Protein AF-A0A7H0YHC3-F1 (afdb_monomer_lite)

Structure (mmCIF, N/CA/C/O backbone):
data_AF-A0A7H0YHC3-F1
#
_entry.id   AF-A0A7H0YHC3-F1
#
loop_
_atom_site.group_PDB
_atom_site.id
_atom_site.type_symbol
_atom_site.label_atom_id
_atom_site.label_alt_id
_atom_site.label_comp_id
_atom_site.label_asym_id
_atom_site.label_entity_id
_atom_site.label_seq_id
_atom_site.pdbx_PDB_ins_code
_atom_site.Cartn_x
_atom_site.Cartn_y
_atom_site.Cartn_z
_atom_site.occupancy
_atom_site.B_iso_or_equiv
_atom_site.auth_seq_id
_atom_site.auth_comp_id
_atom_site.auth_asym_id
_atom_site.auth_atom_id
_atom_site.pdbx_PDB_model_num
ATOM 1 N N . MET A 1 1 ? 26.607 -8.081 -8.115 1.00 45.66 1 MET A N 1
ATOM 2 C CA . MET A 1 1 ? 25.552 -8.763 -8.896 1.00 45.66 1 MET A CA 1
ATOM 3 C C . MET A 1 1 ? 25.066 -7.794 -9.957 1.00 45.66 1 MET A C 1
ATOM 5 O O . MET A 1 1 ? 24.798 -6.652 -9.605 1.00 45.66 1 MET A O 1
ATOM 9 N N . ALA A 1 2 ? 25.014 -8.199 -11.227 1.00 55.19 2 ALA A N 1
ATOM 10 C CA . ALA A 1 2 ? 24.396 -7.375 -12.263 1.00 55.19 2 ALA A CA 1
ATOM 11 C C . ALA A 1 2 ? 22.903 -7.229 -11.937 1.00 55.19 2 ALA A C 1
ATOM 13 O O . ALA A 1 2 ? 22.224 -8.226 -11.693 1.00 55.19 2 ALA A O 1
ATOM 14 N N . LYS A 1 3 ? 22.411 -5.993 -11.853 1.00 60.62 3 LYS A N 1
ATOM 15 C CA . LYS A 1 3 ? 20.984 -5.730 -11.665 1.00 60.62 3 LYS A CA 1
ATOM 16 C C . LYS A 1 3 ? 20.314 -5.957 -13.017 1.00 60.62 3 LYS A C 1
ATOM 18 O O . LYS A 1 3 ? 20.694 -5.303 -13.982 1.00 60.62 3 LYS A O 1
ATOM 23 N N . ALA A 1 4 ? 19.361 -6.881 -13.088 1.00 70.75 4 ALA A N 1
ATOM 24 C CA . ALA A 1 4 ? 18.534 -7.025 -14.278 1.00 70.75 4 ALA A CA 1
ATOM 25 C C . ALA A 1 4 ? 17.813 -5.692 -14.532 1.00 70.75 4 ALA A C 1
ATOM 27 O O . ALA A 1 4 ? 17.129 -5.169 -13.648 1.00 70.75 4 ALA A O 1
ATOM 28 N N . THR A 1 5 ? 18.040 -5.110 -15.705 1.00 74.25 5 THR A N 1
ATOM 29 C CA . THR A 1 5 ? 17.313 -3.939 -16.191 1.00 74.25 5 THR A CA 1
ATOM 30 C C . THR A 1 5 ? 16.103 -4.443 -16.953 1.00 74.25 5 THR A C 1
ATOM 32 O O . THR A 1 5 ? 16.250 -5.171 -17.934 1.00 74.25 5 THR A O 1
ATOM 35 N N . PHE A 1 6 ? 14.918 -4.091 -16.474 1.00 79.12 6 PHE A N 1
ATOM 36 C CA . PHE A 1 6 ? 13.664 -4.443 -17.120 1.00 79.12 6 PHE A CA 1
ATOM 37 C C . PHE A 1 6 ? 13.130 -3.213 -17.861 1.00 79.12 6 PHE A C 1
ATOM 39 O O . PHE A 1 6 ? 13.177 -2.133 -17.277 1.00 79.12 6 PHE A O 1
ATOM 46 N N . PRO A 1 7 ? 12.606 -3.353 -19.090 1.00 85.38 7 PRO A N 1
ATOM 47 C CA . PRO A 1 7 ? 12.037 -2.248 -19.872 1.00 85.38 7 PRO A CA 1
ATOM 48 C C . PRO A 1 7 ? 10.616 -1.879 -19.399 1.00 85.38 7 PRO A C 1
ATOM 50 O O . PRO A 1 7 ? 9.698 -1.679 -20.197 1.00 85.38 7 PRO A O 1
ATOM 53 N N . PHE A 1 8 ? 10.412 -1.852 -18.080 1.00 86.12 8 PHE A N 1
ATOM 54 C CA . PHE A 1 8 ? 9.128 -1.593 -17.443 1.00 86.12 8 PHE A CA 1
ATOM 55 C C . PHE A 1 8 ? 9.295 -0.635 -16.272 1.00 86.12 8 PHE A C 1
ATOM 57 O O . PHE A 1 8 ? 10.144 -0.832 -15.399 1.00 86.12 8 PHE A O 1
ATOM 64 N N . THR A 1 9 ? 8.383 0.325 -16.190 1.00 85.75 9 THR A N 1
ATOM 65 C CA . THR A 1 9 ? 8.210 1.167 -15.010 1.00 85.75 9 THR A CA 1
ATOM 66 C C . THR A 1 9 ? 7.154 0.560 -14.098 1.00 85.75 9 THR A C 1
ATOM 68 O O . THR A 1 9 ? 6.087 0.147 -14.546 1.00 85.75 9 THR A O 1
ATOM 71 N N . LEU A 1 10 ? 7.450 0.487 -12.801 1.00 85.81 10 LEU A N 1
ATOM 72 C CA . LEU A 1 10 ? 6.474 0.049 -11.806 1.00 85.81 10 LEU A CA 1
ATOM 73 C C . LEU A 1 10 ? 5.489 1.184 -11.531 1.00 85.81 10 LEU A C 1
ATOM 75 O O . LEU A 1 10 ? 5.891 2.298 -11.193 1.00 85.81 10 LEU A O 1
ATOM 79 N N 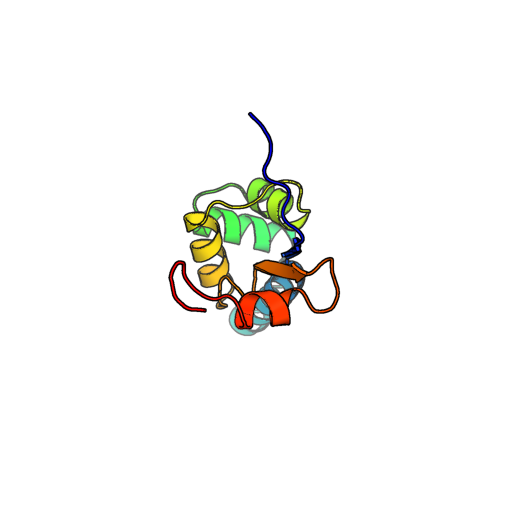. THR A 1 11 ? 4.201 0.883 -11.616 1.00 89.00 11 THR A N 1
ATOM 80 C CA . THR A 1 11 ? 3.117 1.803 -11.271 1.00 89.00 11 THR A CA 1
ATOM 81 C C . THR A 1 11 ? 2.441 1.328 -9.993 1.00 89.00 11 THR A C 1
ATOM 83 O O . THR A 1 11 ? 2.226 0.131 -9.810 1.00 89.00 11 THR A O 1
ATOM 86 N N . ASN A 1 12 ? 2.066 2.248 -9.104 1.00 92.25 12 ASN A N 1
ATOM 87 C CA . ASN A 1 12 ? 1.273 1.922 -7.922 1.00 92.25 12 ASN A CA 1
ATOM 88 C C . ASN A 1 12 ? -0.018 2.744 -7.909 1.00 92.25 12 ASN A C 1
ATOM 90 O O . ASN A 1 12 ? -0.004 3.940 -8.181 1.00 92.25 12 ASN A O 1
ATOM 94 N N . ASN A 1 13 ? -1.125 2.088 -7.572 1.00 95.56 13 ASN A N 1
ATOM 95 C CA . ASN A 1 13 ? -2.462 2.679 -7.551 1.00 95.56 13 ASN A CA 1
ATOM 96 C C . ASN A 1 13 ? -3.023 2.767 -6.124 1.00 95.56 13 ASN A C 1
ATOM 98 O O . ASN A 1 13 ? -4.238 2.842 -5.931 1.00 95.56 13 ASN A O 1
ATOM 102 N N . ILE A 1 14 ? -2.151 2.750 -5.108 1.00 95.88 14 ILE A N 1
ATOM 103 C CA . ILE A 1 14 ? -2.552 2.708 -3.694 1.00 95.88 14 ILE A CA 1
ATOM 104 C C . ILE A 1 14 ? -3.424 3.909 -3.329 1.00 95.88 14 ILE A C 1
ATOM 106 O O . ILE A 1 14 ? -4.405 3.738 -2.614 1.00 95.88 14 ILE A O 1
ATOM 110 N N . ASP A 1 15 ? -3.109 5.106 -3.829 1.00 95.75 15 ASP A N 1
ATOM 111 C CA . ASP A 1 15 ? -3.872 6.316 -3.499 1.00 95.75 15 ASP A CA 1
ATOM 112 C C . ASP A 1 15 ? -5.335 6.228 -3.969 1.00 95.75 15 ASP A C 1
ATOM 114 O O . ASP A 1 15 ? -6.241 6.605 -3.223 1.00 95.75 15 ASP A O 1
ATOM 118 N N . ARG A 1 16 ? -5.583 5.653 -5.156 1.00 96.06 16 ARG A N 1
ATOM 119 C CA . ARG A 1 16 ? -6.941 5.409 -5.670 1.00 96.06 16 ARG A CA 1
ATOM 120 C C . ARG A 1 16 ? -7.727 4.505 -4.722 1.00 96.06 16 ARG A C 1
ATOM 122 O O . ARG A 1 16 ? -8.817 4.859 -4.279 1.00 96.06 16 ARG A O 1
ATOM 129 N N . TYR A 1 17 ? -7.146 3.362 -4.372 1.00 97.31 17 TYR A N 1
ATOM 130 C CA . TYR A 1 17 ? -7.806 2.372 -3.524 1.00 97.31 17 TYR A CA 1
ATOM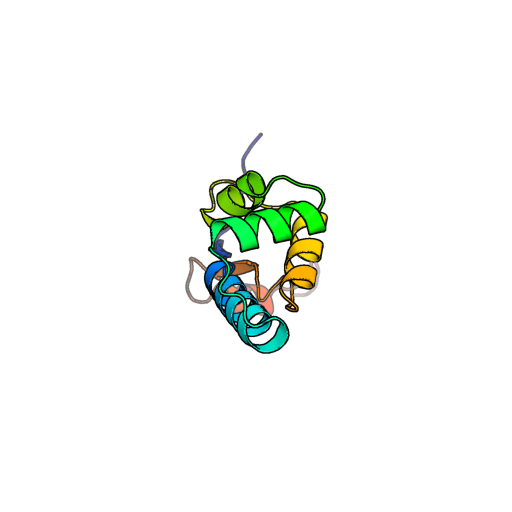 131 C C . TYR A 1 17 ? -7.936 2.812 -2.066 1.00 97.31 17 TYR A C 1
ATOM 133 O O . TYR A 1 17 ? -8.909 2.472 -1.394 1.00 97.31 17 TYR A O 1
ATOM 141 N N . ALA A 1 18 ? -7.001 3.619 -1.569 1.00 96.44 18 ALA A N 1
ATOM 142 C CA . ALA A 1 18 ? -7.111 4.226 -0.253 1.00 96.44 18 ALA A CA 1
ATOM 143 C C . ALA A 1 18 ? -8.276 5.228 -0.194 1.00 96.44 18 ALA A C 1
ATOM 145 O O . ALA A 1 18 ? -8.962 5.292 0.827 1.00 96.44 18 ALA A O 1
ATOM 146 N N . ASP A 1 19 ? -8.539 5.979 -1.269 1.00 96.69 19 ASP A N 1
ATOM 147 C CA . ASP A 1 19 ? -9.698 6.877 -1.346 1.00 96.69 19 ASP A CA 1
ATOM 148 C C . ASP A 1 19 ? -11.025 6.103 -1.379 1.00 96.69 19 ASP A C 1
ATOM 150 O O . ASP A 1 19 ? -11.974 6.435 -0.666 1.00 96.69 19 ASP A O 1
ATOM 154 N N . GLU A 1 20 ? -11.089 5.017 -2.150 1.00 96.75 20 GLU A N 1
ATOM 155 C CA . GLU A 1 20 ? -12.246 4.115 -2.160 1.00 96.75 20 GLU A CA 1
ATOM 156 C C . GLU A 1 20 ? -12.497 3.509 -0.775 1.00 96.75 20 GLU A C 1
ATOM 158 O O . GLU A 1 20 ? -13.624 3.549 -0.273 1.00 96.75 20 GLU A O 1
ATOM 163 N N . LYS A 1 21 ? -11.435 3.051 -0.103 1.00 96.06 21 LYS A N 1
ATOM 164 C CA . LYS A 1 21 ? -11.508 2.520 1.262 1.00 96.06 21 LYS A CA 1
ATOM 165 C C . LYS A 1 21 ? -11.983 3.567 2.261 1.00 96.06 21 LYS A C 1
ATOM 167 O O . LYS A 1 21 ? -12.818 3.285 3.119 1.00 96.06 21 LYS A O 1
ATOM 172 N N . ARG A 1 22 ? -11.501 4.804 2.130 1.00 96.12 22 ARG A N 1
ATOM 173 C CA . ARG A 1 22 ? -11.957 5.935 2.942 1.00 96.12 22 ARG A CA 1
ATOM 174 C C . ARG A 1 22 ? -13.459 6.159 2.784 1.00 96.12 22 ARG A C 1
ATOM 176 O O . ARG A 1 22 ? -14.157 6.297 3.786 1.00 96.12 22 ARG A O 1
ATOM 183 N N . LYS A 1 23 ? -13.961 6.164 1.546 1.00 96.50 23 LYS A N 1
ATOM 184 C CA . LYS A 1 23 ? -15.396 6.307 1.245 1.00 96.50 23 LYS A CA 1
ATOM 185 C C . LYS A 1 23 ? -16.214 5.144 1.808 1.00 96.50 23 LYS A C 1
ATOM 187 O O . LYS A 1 23 ? -17.300 5.381 2.329 1.00 96.50 23 LYS A O 1
ATOM 192 N N . GLU A 1 24 ? -15.702 3.915 1.734 1.00 94.94 24 GLU A N 1
ATOM 193 C CA . GLU A 1 24 ? -16.321 2.733 2.352 1.00 94.94 24 GLU A CA 1
ATOM 194 C C . GLU A 1 24 ? -16.478 2.918 3.870 1.00 94.94 24 GLU A C 1
ATOM 196 O O . GLU A 1 24 ? -17.573 2.736 4.405 1.00 94.94 24 GLU A O 1
ATOM 201 N N . ILE A 1 25 ? -15.412 3.344 4.556 1.00 95.12 25 ILE A N 1
ATOM 202 C CA . ILE A 1 25 ? -15.417 3.551 6.011 1.00 95.12 25 ILE A CA 1
ATOM 203 C C . ILE A 1 25 ? -16.413 4.642 6.409 1.00 95.12 25 ILE A C 1
ATOM 205 O O . ILE A 1 25 ? -17.195 4.430 7.334 1.00 95.12 25 ILE A O 1
ATOM 209 N N . ILE A 1 26 ? -16.435 5.769 5.690 1.00 95.69 26 ILE A N 1
ATOM 210 C CA . ILE A 1 26 ? -17.390 6.858 5.946 1.00 95.69 26 ILE A CA 1
ATOM 211 C C . ILE A 1 26 ? -18.826 6.340 5.822 1.00 95.69 26 ILE A C 1
ATOM 213 O O . ILE A 1 26 ? -19.639 6.561 6.712 1.00 95.69 26 ILE A O 1
ATOM 217 N N . ARG A 1 27 ? -19.137 5.591 4.756 1.00 95.56 27 ARG A N 1
ATOM 218 C CA . ARG A 1 27 ? -20.486 5.044 4.532 1.00 95.56 27 ARG A CA 1
ATOM 219 C C . ARG A 1 27 ? -20.920 4.055 5.612 1.00 95.56 27 ARG A C 1
ATOM 221 O O . ARG A 1 27 ? -22.102 3.996 5.929 1.00 95.56 27 ARG A O 1
ATOM 228 N N . LYS A 1 28 ? -19.993 3.240 6.121 1.00 95.88 28 LYS A N 1
ATOM 229 C CA . LYS A 1 28 ? -20.310 2.133 7.032 1.00 95.88 28 LYS A CA 1
ATOM 230 C C . LYS A 1 28 ? -20.279 2.525 8.508 1.00 95.88 28 LYS A C 1
ATOM 232 O O . LYS A 1 28 ? -21.047 1.971 9.289 1.00 95.88 28 LYS A O 1
ATOM 237 N N . TYR A 1 29 ? -19.385 3.431 8.888 1.00 93.94 29 TYR A N 1
ATOM 238 C CA . TYR A 1 29 ? -19.104 3.754 10.288 1.00 93.94 29 TYR A CA 1
ATOM 239 C C . TYR A 1 29 ? -19.366 5.221 10.647 1.00 93.94 29 TYR A C 1
ATOM 241 O O . TYR A 1 29 ? -19.231 5.561 11.815 1.00 93.94 29 TYR A O 1
ATOM 249 N N . ASP A 1 30 ? -19.711 6.077 9.676 1.00 93.31 30 ASP A N 1
ATOM 250 C CA . ASP A 1 30 ? -19.923 7.525 9.858 1.00 93.31 30 ASP A CA 1
ATOM 251 C C . ASP A 1 30 ? -18.724 8.251 10.507 1.00 93.31 30 ASP A C 1
ATOM 253 O O . ASP A 1 30 ? -18.837 9.259 11.199 1.00 93.31 30 ASP A O 1
ATOM 257 N N . ILE A 1 31 ? -17.521 7.717 10.280 1.00 94.25 31 ILE A N 1
ATOM 258 C CA . ILE A 1 31 ? -16.253 8.284 10.744 1.00 94.25 31 ILE A CA 1
ATOM 259 C C . ILE A 1 31 ? -15.476 8.750 9.521 1.00 94.25 31 ILE A C 1
ATOM 261 O O . ILE A 1 31 ? -15.395 8.039 8.522 1.00 94.25 31 ILE A O 1
ATOM 265 N N . THR A 1 32 ? -14.848 9.923 9.612 1.00 93.75 32 THR A N 1
ATOM 266 C CA . THR A 1 32 ? -13.931 10.420 8.578 1.00 93.75 32 THR A CA 1
ATOM 267 C C . THR A 1 32 ? -12.484 10.106 8.968 1.00 93.75 32 THR A C 1
ATOM 269 O O . THR A 1 32 ? -11.872 10.895 9.692 1.00 93.75 32 THR A O 1
ATOM 272 N N . PRO A 1 33 ? -11.899 8.980 8.513 1.00 94.38 33 PRO A N 1
ATOM 273 C CA . PRO A 1 33 ? -10.521 8.660 8.839 1.00 94.38 33 PRO A CA 1
ATOM 274 C C . PRO A 1 33 ? -9.555 9.562 8.067 1.00 94.38 33 PRO A C 1
ATOM 276 O O . PRO A 1 33 ? -9.807 9.999 6.936 1.00 94.38 33 PRO A O 1
ATOM 279 N N . THR A 1 34 ? -8.410 9.809 8.690 1.00 96.31 34 THR A N 1
ATOM 280 C CA . THR A 1 34 ? -7.243 10.426 8.058 1.00 96.31 34 THR A CA 1
ATOM 281 C C . THR A 1 34 ? -6.490 9.405 7.204 1.00 96.31 34 THR A C 1
ATOM 283 O O . THR A 1 34 ? -6.520 8.205 7.476 1.00 96.31 34 THR A O 1
ATOM 286 N N . TRP A 1 35 ? -5.725 9.876 6.215 1.00 93.75 35 TRP A N 1
ATOM 287 C CA . TRP A 1 35 ? -4.841 9.014 5.417 1.00 93.75 35 TRP A CA 1
ATOM 288 C C . TRP A 1 35 ? -3.879 8.195 6.277 1.00 93.75 35 TRP A C 1
ATOM 290 O O . TRP A 1 35 ? -3.657 7.015 6.023 1.00 93.75 35 TRP A O 1
ATOM 300 N N . LYS A 1 36 ? -3.341 8.811 7.338 1.00 96.12 36 LYS A N 1
ATOM 301 C CA . LYS A 1 36 ? -2.465 8.129 8.290 1.00 96.12 36 LYS A CA 1
ATOM 302 C C . LYS A 1 36 ? -3.161 6.916 8.910 1.00 96.12 36 LYS A C 1
ATOM 304 O O . LYS A 1 36 ? -2.570 5.845 8.912 1.00 96.12 36 LYS A O 1
ATOM 309 N N . GLN A 1 37 ? -4.401 7.073 9.373 1.00 96.88 37 GLN A N 1
ATOM 310 C CA . GLN A 1 37 ? -5.168 5.984 9.986 1.00 96.88 37 GLN A CA 1
ATOM 311 C C . GLN A 1 37 ? -5.442 4.844 9.004 1.00 96.88 37 GLN A C 1
ATOM 313 O O . GLN A 1 37 ? -5.290 3.696 9.390 1.00 96.88 37 GLN A O 1
ATOM 318 N N . ILE A 1 38 ? -5.767 5.142 7.742 1.00 97.38 38 ILE A N 1
ATOM 319 C CA . ILE A 1 38 ? -5.984 4.107 6.714 1.00 97.38 38 ILE A CA 1
ATOM 320 C C . ILE A 1 38 ? -4.706 3.295 6.483 1.00 97.38 38 ILE A C 1
ATOM 322 O O . ILE A 1 38 ? -4.745 2.071 6.424 1.00 97.38 38 ILE A O 1
ATOM 326 N N . PHE A 1 39 ? -3.552 3.958 6.376 1.00 97.81 39 PHE A N 1
ATOM 327 C CA . PHE A 1 39 ? -2.287 3.249 6.167 1.00 97.81 39 PHE A CA 1
ATOM 328 C C . PHE A 1 39 ? -1.807 2.505 7.412 1.00 97.81 39 PHE A C 1
ATOM 330 O O . PHE A 1 39 ? -1.218 1.435 7.280 1.00 97.81 39 PHE A O 1
ATOM 337 N N . ASP A 1 40 ? -2.043 3.049 8.605 1.00 98.25 40 ASP A N 1
ATOM 338 C CA . ASP A 1 40 ? -1.736 2.360 9.857 1.00 98.25 40 ASP A CA 1
ATOM 339 C C . ASP A 1 40 ? -2.643 1.121 10.026 1.00 98.25 40 ASP A C 1
ATOM 341 O O . ASP A 1 40 ? -2.148 0.058 10.387 1.00 98.25 40 ASP A O 1
ATOM 345 N N . ASP A 1 41 ? -3.925 1.208 9.656 1.00 98.00 41 ASP A N 1
ATOM 346 C CA . ASP A 1 41 ? -4.870 0.082 9.645 1.00 98.00 41 ASP A CA 1
ATOM 347 C C . ASP A 1 41 ? -4.503 -0.988 8.600 1.00 98.00 41 ASP A C 1
ATOM 349 O O . ASP A 1 41 ? -4.420 -2.172 8.923 1.00 98.00 41 ASP A O 1
ATOM 353 N N . CYS A 1 42 ? -4.160 -0.579 7.373 1.00 98.19 42 CYS A N 1
ATOM 354 C CA . CYS A 1 42 ? -3.620 -1.476 6.346 1.00 98.19 42 CYS A CA 1
ATOM 355 C C . CYS A 1 42 ? -2.347 -2.185 6.829 1.00 98.19 42 CYS A C 1
ATOM 357 O O . CYS A 1 42 ? -2.173 -3.381 6.595 1.00 98.19 42 CYS A O 1
ATOM 359 N N . GLY A 1 43 ? -1.452 -1.452 7.499 1.00 98.25 43 GLY A N 1
ATOM 360 C CA . GLY A 1 43 ? -0.241 -2.010 8.088 1.00 98.25 43 GLY A CA 1
ATOM 361 C C . GLY A 1 43 ? -0.579 -3.090 9.110 1.00 98.25 43 GLY A C 1
ATOM 362 O O . GLY A 1 43 ? -0.113 -4.221 8.973 1.00 98.25 43 GLY A O 1
ATOM 363 N N . ASN A 1 44 ? -1.457 -2.772 10.065 1.00 98.38 44 ASN A N 1
ATOM 364 C CA . ASN A 1 44 ? -1.910 -3.711 11.089 1.00 98.38 44 ASN A CA 1
ATOM 365 C C . ASN A 1 44 ? -2.523 -4.978 10.474 1.00 98.38 44 ASN A C 1
ATOM 367 O O . ASN A 1 44 ? -2.167 -6.081 10.883 1.00 98.38 44 ASN A O 1
ATOM 371 N N . PHE A 1 45 ? -3.378 -4.836 9.455 1.00 98.38 45 PHE A N 1
ATOM 372 C CA . PHE A 1 45 ? -3.953 -5.970 8.723 1.00 98.38 45 PHE A CA 1
ATOM 373 C C . PHE A 1 45 ? -2.880 -6.847 8.060 1.00 98.38 45 PHE A C 1
ATOM 375 O O . PHE A 1 45 ? -2.982 -8.072 8.062 1.00 98.38 45 PHE A O 1
ATOM 382 N N . CYS A 1 46 ? -1.839 -6.228 7.503 1.00 97.88 46 CYS A N 1
ATOM 383 C CA . CYS A 1 46 ? -0.755 -6.923 6.811 1.00 97.88 46 CYS A CA 1
ATOM 384 C C . CYS A 1 46 ? 0.361 -7.427 7.746 1.00 97.88 46 CYS A C 1
ATOM 386 O O . CYS A 1 46 ? 1.303 -8.059 7.268 1.00 97.88 46 CYS A O 1
ATOM 388 N N . GLY A 1 47 ? 0.302 -7.134 9.049 1.00 97.75 47 GLY A N 1
ATOM 389 C CA . GLY A 1 47 ? 1.366 -7.464 10.0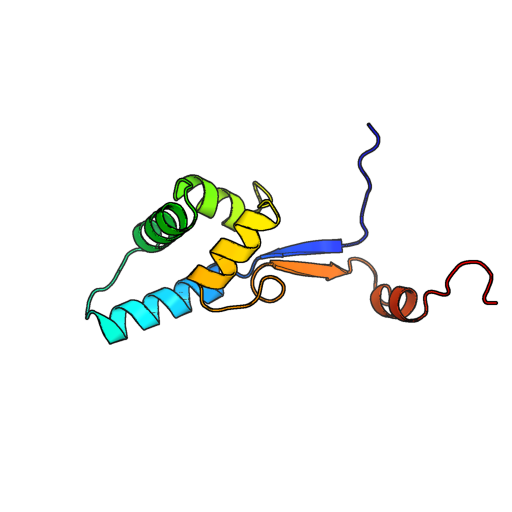03 1.00 97.75 47 GLY A CA 1
ATOM 390 C C . GLY A 1 47 ? 2.633 -6.609 9.859 1.00 97.75 47 GLY A C 1
ATOM 391 O O . GLY A 1 47 ? 3.720 -7.058 10.217 1.00 97.75 47 GLY A O 1
ATOM 392 N N . VAL A 1 48 ? 2.519 -5.389 9.326 1.00 97.81 48 VAL A N 1
ATOM 393 C CA . VAL A 1 48 ? 3.627 -4.430 9.158 1.00 97.81 48 VAL A CA 1
ATOM 394 C C . VAL A 1 48 ? 3.255 -3.053 9.712 1.00 97.81 48 VAL A C 1
ATOM 396 O O . VAL A 1 48 ? 2.117 -2.788 10.079 1.00 97.81 48 VAL A O 1
ATOM 399 N N . THR A 1 49 ? 4.207 -2.124 9.770 1.00 98.19 49 THR A N 1
ATOM 400 C CA . THR A 1 49 ? 3.892 -0.751 10.194 1.00 98.19 49 THR A CA 1
ATOM 401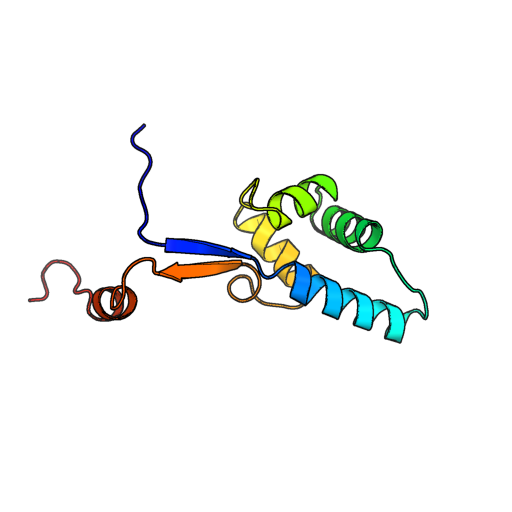 C C . THR A 1 49 ? 3.202 0.030 9.073 1.00 98.19 49 THR A C 1
ATOM 403 O O . THR A 1 49 ? 3.510 -0.155 7.894 1.00 98.19 49 THR A O 1
ATOM 406 N N . GLY A 1 50 ? 2.357 1.007 9.414 1.00 97.50 50 GLY A N 1
ATOM 407 C CA . GLY A 1 50 ? 1.820 1.931 8.407 1.00 97.50 50 GLY A CA 1
ATOM 408 C C . GLY A 1 50 ? 2.899 2.766 7.704 1.00 97.50 50 GLY A C 1
ATOM 409 O O . GLY A 1 50 ? 2.694 3.237 6.586 1.00 97.50 50 GLY A O 1
ATOM 410 N N . HIS A 1 51 ? 4.083 2.924 8.312 1.00 97.50 51 HIS A N 1
ATOM 411 C CA . HIS A 1 51 ? 5.233 3.544 7.650 1.00 97.50 51 HIS A CA 1
ATOM 412 C C . HIS A 1 51 ? 5.718 2.702 6.463 1.00 97.50 51 HIS A C 1
ATOM 414 O O . HIS A 1 51 ? 5.952 3.257 5.393 1.00 97.50 51 HIS A O 1
ATOM 420 N N . THR A 1 52 ? 5.772 1.376 6.613 1.00 97.88 52 THR A N 1
ATOM 421 C CA . THR A 1 52 ? 6.091 0.443 5.522 1.00 97.88 52 THR A CA 1
ATOM 422 C C . THR A 1 52 ? 5.118 0.607 4.352 1.00 97.88 52 THR A C 1
ATOM 424 O O . THR A 1 52 ? 5.549 0.734 3.210 1.00 97.88 52 THR A O 1
ATOM 427 N N . ILE A 1 53 ? 3.813 0.708 4.629 1.00 98.06 53 ILE A N 1
ATOM 428 C CA . ILE A 1 53 ? 2.796 0.940 3.591 1.00 98.06 53 ILE A CA 1
ATOM 429 C C . ILE A 1 53 ? 3.032 2.274 2.866 1.00 98.06 53 ILE A C 1
ATOM 431 O O . ILE A 1 53 ? 2.957 2.344 1.641 1.00 98.06 53 ILE A O 1
ATOM 435 N N . ARG A 1 54 ? 3.380 3.337 3.602 1.00 97.12 54 ARG A N 1
ATOM 436 C CA . ARG A 1 54 ? 3.684 4.653 3.015 1.00 97.12 54 ARG A CA 1
ATOM 437 C C . ARG A 1 54 ? 4.952 4.653 2.155 1.00 97.12 54 ARG A C 1
ATOM 439 O O . ARG A 1 54 ? 4.961 5.350 1.147 1.00 97.12 54 ARG A O 1
ATOM 446 N N . MET A 1 55 ? 5.976 3.882 2.525 1.00 97.12 55 MET A N 1
ATOM 447 C CA . MET A 1 55 ? 7.199 3.700 1.726 1.00 97.12 55 MET A CA 1
ATOM 448 C C . MET A 1 55 ? 6.922 2.962 0.411 1.00 97.12 55 MET A C 1
ATOM 450 O O . MET A 1 55 ? 7.498 3.291 -0.625 1.00 97.12 55 MET A O 1
ATOM 454 N N . ILE A 1 56 ? 6.004 1.993 0.439 1.00 96.50 56 ILE A N 1
ATOM 455 C CA . ILE A 1 56 ? 5.533 1.307 -0.768 1.00 96.50 56 ILE A CA 1
ATOM 456 C C . ILE A 1 56 ? 4.754 2.270 -1.663 1.00 96.50 56 ILE A C 1
ATOM 458 O O . ILE A 1 56 ? 5.028 2.374 -2.855 1.00 96.50 56 ILE A O 1
ATOM 462 N N . ARG A 1 57 ? 3.838 3.041 -1.073 1.00 95.50 57 ARG A N 1
ATOM 463 C CA . ARG A 1 57 ? 3.069 4.082 -1.768 1.00 95.50 57 ARG A CA 1
ATOM 464 C C . ARG A 1 57 ? 3.960 5.123 -2.454 1.00 95.50 57 ARG A C 1
ATOM 466 O O . ARG A 1 57 ? 3.659 5.540 -3.564 1.00 95.50 57 ARG A O 1
ATOM 473 N N . SER A 1 58 ? 5.066 5.533 -1.828 1.00 94.19 58 SER A N 1
ATOM 474 C CA . SER A 1 58 ? 6.018 6.481 -2.429 1.00 94.19 58 SER A CA 1
ATOM 475 C C . SER A 1 58 ? 6.964 5.854 -3.458 1.00 94.19 58 SER A C 1
ATOM 477 O O . SER A 1 58 ? 7.806 6.564 -4.002 1.00 94.19 58 SER A O 1
ATOM 479 N N . GLY A 1 59 ? 6.884 4.541 -3.700 1.00 91.38 59 GLY A N 1
ATOM 480 C CA . GLY A 1 59 ? 7.816 3.817 -4.570 1.00 91.38 59 GLY A CA 1
ATOM 481 C C . GLY A 1 59 ? 9.229 3.687 -3.993 1.00 91.38 59 GLY A C 1
ATOM 482 O O . GLY A 1 59 ? 10.147 3.253 -4.681 1.00 91.38 59 GLY A O 1
ATOM 483 N N . SER A 1 60 ? 9.428 4.049 -2.723 1.00 92.44 60 SER A N 1
ATOM 484 C CA . SER A 1 60 ? 10.726 3.956 -2.044 1.00 92.44 60 SER A CA 1
ATOM 485 C C . SER A 1 60 ? 11.078 2.521 -1.644 1.00 92.44 60 SER A C 1
ATOM 487 O O . SER A 1 60 ? 12.232 2.225 -1.341 1.00 92.44 60 SER A O 1
ATOM 489 N N . SER A 1 61 ? 10.094 1.625 -1.639 1.00 92.06 61 SER A N 1
ATOM 490 C CA . SER A 1 61 ? 10.279 0.196 -1.401 1.00 92.06 61 SER A CA 1
ATOM 491 C C . SER A 1 61 ? 9.260 -0.604 -2.198 1.00 92.06 61 SER A C 1
ATOM 493 O O . SER A 1 61 ? 8.095 -0.222 -2.247 1.00 92.06 61 SER A O 1
ATOM 495 N N . ASN A 1 62 ? 9.661 -1.753 -2.731 1.00 91.69 62 ASN A N 1
ATOM 496 C CA . ASN A 1 62 ? 8.721 -2.684 -3.349 1.00 91.69 62 ASN A CA 1
ATOM 497 C C . ASN A 1 62 ? 8.207 -3.679 -2.299 1.00 91.69 62 ASN A C 1
ATOM 499 O O . ASN A 1 62 ? 9.001 -4.154 -1.480 1.00 91.69 62 ASN A O 1
ATOM 503 N N . PRO A 1 63 ? 6.906 -4.011 -2.300 1.00 94.75 63 PRO A N 1
ATOM 504 C CA . PRO A 1 63 ? 6.384 -5.043 -1.421 1.00 94.75 63 PRO A CA 1
ATOM 505 C C . PRO A 1 63 ? 6.925 -6.416 -1.837 1.00 94.75 63 PRO A C 1
ATOM 507 O O . PRO A 1 63 ? 7.222 -6.662 -3.006 1.00 94.75 63 PRO A O 1
ATOM 510 N N . SER A 1 64 ? 7.005 -7.344 -0.882 1.00 95.50 64 SER A N 1
ATOM 511 C CA . SER A 1 64 ? 7.092 -8.762 -1.233 1.00 95.50 64 SER A CA 1
ATOM 512 C C . SER A 1 64 ? 5.779 -9.219 -1.875 1.00 95.50 64 SER A C 1
ATOM 514 O O . SER A 1 64 ? 4.732 -8.608 -1.656 1.00 95.50 64 SER A O 1
ATOM 516 N N . VAL A 1 65 ? 5.812 -10.331 -2.612 1.00 95.44 65 VAL A N 1
ATOM 517 C CA . VAL A 1 65 ? 4.608 -10.914 -3.230 1.00 95.44 65 VAL A CA 1
ATOM 518 C C . VAL A 1 65 ? 3.511 -11.139 -2.183 1.00 95.44 65 VAL A C 1
ATOM 520 O O . VAL A 1 65 ? 2.381 -10.694 -2.361 1.00 95.44 65 VAL A O 1
ATOM 523 N N . THR A 1 66 ? 3.854 -11.740 -1.040 1.00 97.56 66 THR A N 1
ATOM 524 C CA . THR A 1 66 ? 2.908 -11.973 0.062 1.00 97.56 66 THR A CA 1
ATOM 525 C C . THR A 1 66 ? 2.284 -10.676 0.575 1.00 97.56 66 THR A C 1
ATOM 527 O O . THR A 1 66 ? 1.072 -10.615 0.772 1.00 97.56 66 THR A O 1
ATOM 530 N N . LEU A 1 67 ? 3.091 -9.627 0.768 1.00 97.88 67 LEU A N 1
ATOM 531 C CA . LEU A 1 67 ? 2.591 -8.335 1.231 1.00 97.88 67 LEU A CA 1
ATOM 532 C C . LEU A 1 67 ? 1.670 -7.686 0.190 1.00 97.88 67 LEU A C 1
ATOM 534 O O . LEU A 1 67 ? 0.628 -7.154 0.561 1.00 97.88 67 LEU A O 1
ATOM 538 N N . ALA A 1 68 ? 1.998 -7.788 -1.100 1.00 97.69 68 ALA A N 1
ATOM 539 C CA . ALA A 1 68 ? 1.154 -7.274 -2.174 1.00 97.69 68 ALA A CA 1
ATOM 540 C C . ALA A 1 68 ? -0.240 -7.927 -2.171 1.00 97.69 68 ALA A C 1
ATOM 542 O O . ALA A 1 68 ? -1.243 -7.217 -2.237 1.00 97.69 68 ALA A O 1
ATOM 543 N N . PHE A 1 69 ? -0.322 -9.253 -1.999 1.00 98.31 69 PHE A N 1
ATOM 544 C CA . PHE A 1 69 ? -1.603 -9.964 -1.880 1.00 98.31 69 PHE A CA 1
ATOM 545 C C . PHE A 1 69 ? -2.409 -9.548 -0.643 1.00 98.31 69 PHE A C 1
ATOM 547 O O . PHE A 1 69 ? -3.628 -9.390 -0.727 1.00 98.31 69 PHE A O 1
ATOM 554 N N . LEU A 1 70 ? -1.755 -9.349 0.506 1.00 98.50 70 LEU A N 1
ATOM 555 C CA . LEU A 1 70 ? -2.432 -8.877 1.719 1.00 98.50 70 LEU A CA 1
ATOM 556 C C . LEU A 1 70 ? -2.980 -7.457 1.543 1.00 98.50 70 LEU A C 1
ATOM 558 O O . LEU A 1 70 ? -4.126 -7.198 1.908 1.00 98.50 70 LEU A O 1
ATOM 562 N N . MET A 1 71 ? -2.201 -6.563 0.932 1.00 98.38 71 MET A N 1
ATOM 563 C CA . MET A 1 71 ? -2.645 -5.203 0.621 1.00 98.38 71 MET A CA 1
ATOM 564 C C . MET A 1 71 ? -3.826 -5.210 -0.356 1.00 98.38 71 MET A C 1
ATOM 566 O O . MET A 1 71 ? -4.824 -4.538 -0.105 1.00 98.38 71 MET A O 1
ATOM 570 N N . ALA A 1 72 ? -3.760 -6.008 -1.425 1.00 98.19 72 ALA A N 1
ATOM 571 C CA . ALA A 1 72 ? -4.854 -6.160 -2.382 1.00 98.19 72 ALA A CA 1
ATOM 572 C C . ALA A 1 72 ? -6.141 -6.649 -1.695 1.00 98.19 72 ALA A C 1
ATOM 574 O O . ALA A 1 72 ? -7.211 -6.071 -1.885 1.00 98.19 72 ALA A O 1
ATOM 575 N N . LYS A 1 73 ? -6.026 -7.632 -0.792 1.00 98.25 73 LYS A N 1
ATOM 576 C CA . LYS A 1 73 ? -7.150 -8.112 0.022 1.00 98.25 73 LYS A CA 1
ATOM 577 C C . LYS A 1 73 ? -7.718 -7.030 0.944 1.00 98.25 73 LYS A C 1
ATOM 579 O O . LYS A 1 73 ? -8.936 -6.908 1.040 1.00 98.25 73 LYS A O 1
ATOM 584 N N . TYR A 1 74 ? -6.871 -6.240 1.606 1.00 98.25 74 TYR A N 1
ATOM 585 C CA . TYR A 1 74 ? -7.313 -5.133 2.463 1.00 98.25 74 TYR A CA 1
ATOM 586 C C . TYR A 1 74 ? -8.119 -4.086 1.676 1.00 98.25 74 TYR A C 1
ATOM 588 O O . TYR A 1 74 ? -9.194 -3.653 2.107 1.00 98.25 74 TYR A O 1
ATOM 596 N N . PHE A 1 75 ? -7.622 -3.719 0.494 1.00 97.94 75 PHE A N 1
ATOM 597 C CA . PHE A 1 75 ? -8.257 -2.757 -0.405 1.00 97.94 75 PHE A CA 1
ATOM 598 C C . PHE A 1 75 ? -9.388 -3.346 -1.259 1.00 97.94 75 PHE A C 1
ATOM 600 O O . PHE A 1 75 ? -10.006 -2.609 -2.018 1.00 97.94 75 PHE A O 1
ATOM 607 N N . ASN A 1 76 ? -9.695 -4.639 -1.107 1.00 97.19 76 ASN A N 1
ATOM 608 C CA . ASN A 1 76 ? -10.710 -5.348 -1.885 1.00 97.19 76 ASN A CA 1
ATOM 609 C C . ASN A 1 76 ? -10.503 -5.215 -3.409 1.00 97.19 76 ASN A C 1
ATOM 611 O O . ASN A 1 76 ? -11.427 -4.898 -4.154 1.00 97.19 76 ASN A O 1
ATOM 615 N N . THR A 1 77 ? -9.269 -5.446 -3.853 1.00 97.38 77 THR A N 1
ATOM 616 C CA . THR A 1 77 ? -8.842 -5.369 -5.256 1.00 97.38 77 THR A CA 1
ATOM 617 C C . THR A 1 77 ? -7.889 -6.523 -5.605 1.00 97.38 77 THR A C 1
ATOM 619 O O . THR A 1 77 ? -7.614 -7.382 -4.762 1.00 97.38 77 THR A O 1
ATOM 622 N N . THR A 1 78 ? -7.385 -6.567 -6.839 1.00 97.19 78 THR A N 1
ATOM 623 C CA . THR A 1 78 ? -6.345 -7.508 -7.276 1.00 97.19 78 THR A CA 1
ATOM 624 C C . THR A 1 78 ? -4.941 -6.917 -7.115 1.00 97.19 78 THR A C 1
ATOM 626 O O . THR A 1 78 ? -4.767 -5.704 -6.977 1.00 97.19 78 THR A O 1
ATOM 629 N N . VAL A 1 79 ? -3.915 -7.776 -7.106 1.00 96.50 79 VAL A N 1
ATOM 630 C CA . VAL A 1 79 ? -2.516 -7.315 -7.063 1.00 96.50 79 VAL A CA 1
ATOM 631 C C . VAL A 1 79 ? -2.187 -6.494 -8.305 1.00 96.50 79 VAL A C 1
ATOM 633 O O . VAL A 1 79 ? -1.598 -5.432 -8.150 1.00 96.50 79 VAL A O 1
ATOM 636 N N . ASP A 1 80 ? -2.626 -6.939 -9.482 1.00 93.75 80 ASP A N 1
ATOM 637 C CA . ASP A 1 80 ? -2.347 -6.285 -10.767 1.00 93.75 80 ASP A CA 1
ATOM 638 C C . ASP A 1 80 ? -3.016 -4.907 -10.876 1.00 93.75 80 ASP A C 1
ATOM 640 O O . ASP A 1 80 ? -2.457 -3.960 -11.428 1.00 93.75 80 ASP A O 1
ATOM 644 N N . ASP A 1 81 ? -4.200 -4.754 -10.281 1.00 95.38 81 ASP A N 1
ATOM 645 C CA . ASP A 1 81 ? -4.871 -3.460 -10.207 1.00 95.38 81 ASP A CA 1
ATOM 646 C C . ASP A 1 81 ? -4.180 -2.489 -9.237 1.00 95.38 81 ASP A C 1
ATOM 648 O O . ASP A 1 81 ? -4.181 -1.269 -9.450 1.00 95.38 81 ASP A O 1
ATOM 652 N N . LEU A 1 82 ? -3.634 -3.012 -8.134 1.00 96.25 82 LEU A N 1
ATOM 653 C CA . LEU A 1 82 ? -2.980 -2.222 -7.091 1.00 96.25 82 LEU A CA 1
ATOM 654 C C . LEU A 1 82 ? -1.540 -1.848 -7.471 1.00 96.25 82 LEU A C 1
ATOM 656 O O . LEU A 1 82 ? -1.089 -0.738 -7.170 1.00 96.25 82 LEU A O 1
ATOM 660 N N . PHE A 1 83 ? -0.843 -2.760 -8.143 1.00 95.19 83 PHE A N 1
ATOM 661 C CA . PHE A 1 83 ? 0.536 -2.653 -8.595 1.00 95.19 83 PHE A CA 1
ATOM 662 C C . PHE A 1 83 ? 0.625 -3.117 -10.044 1.00 95.19 83 PHE A C 1
ATOM 664 O O . PHE A 1 83 ? 0.341 -4.267 -10.352 1.00 95.19 83 PHE A O 1
ATOM 671 N N . GLY A 1 84 ? 1.073 -2.226 -10.918 1.00 90.12 84 GLY A N 1
ATOM 672 C CA . GLY A 1 84 ? 1.168 -2.489 -12.347 1.00 90.12 84 GLY A CA 1
ATOM 673 C C . GLY A 1 84 ? 2.575 -2.283 -12.885 1.00 90.12 84 GLY A C 1
ATOM 674 O O . GLY A 1 84 ? 3.483 -1.816 -12.190 1.00 90.12 84 GLY A O 1
ATOM 675 N N . VAL A 1 85 ? 2.724 -2.610 -14.161 1.00 88.06 85 VAL A N 1
ATOM 676 C CA . VAL A 1 85 ? 3.896 -2.285 -14.969 1.00 88.06 85 VAL A CA 1
ATOM 677 C C . VAL A 1 85 ? 3.447 -1.513 -16.200 1.00 88.06 85 VAL A C 1
ATOM 679 O O . VAL A 1 85 ? 2.468 -1.886 -16.842 1.00 88.06 85 VAL A O 1
ATOM 682 N N . SER A 1 86 ? 4.171 -0.453 -16.546 1.00 85.62 86 SER A N 1
ATOM 683 C CA . SER A 1 86 ? 4.009 0.244 -17.820 1.00 85.62 86 SER A CA 1
ATOM 684 C C . SER A 1 86 ? 5.256 0.019 -18.674 1.00 85.62 86 SER A C 1
ATOM 686 O O . SER A 1 86 ? 6.366 0.234 -18.176 1.00 85.62 86 SER A O 1
ATOM 688 N N . PRO A 1 87 ? 5.111 -0.419 -19.937 1.00 86.00 87 PRO A N 1
ATOM 689 C CA . PRO A 1 87 ? 6.246 -0.608 -20.830 1.00 86.00 87 PRO A CA 1
ATOM 690 C C . PRO A 1 87 ? 6.934 0.735 -21.097 1.00 86.00 87 PRO A C 1
ATOM 692 O O . PRO A 1 87 ? 6.267 1.757 -21.258 1.00 86.00 87 PRO A O 1
ATOM 695 N N . GLU A 1 88 ? 8.267 0.735 -21.119 1.00 83.31 88 GLU A N 1
ATOM 696 C CA . GLU A 1 88 ? 9.060 1.916 -21.498 1.00 83.31 88 GLU A CA 1
ATOM 697 C C . GLU A 1 88 ? 9.160 2.070 -23.022 1.00 83.31 88 GLU A C 1
ATOM 699 O O . GLU A 1 88 ? 9.271 3.184 -23.530 1.00 83.31 88 GLU A O 1
ATOM 704 N N . GLU A 1 89 ? 9.090 0.953 -23.750 1.00 82.88 89 GLU A N 1
ATOM 705 C CA . GLU A 1 89 ? 9.172 0.904 -25.209 1.00 82.88 89 GLU A CA 1
ATOM 706 C C . GLU A 1 89 ? 7.802 0.644 -25.848 1.00 82.88 89 GLU A C 1
ATOM 708 O O . GLU A 1 89 ? 7.071 -0.278 -25.466 1.00 82.88 89 GLU A O 1
ATOM 713 N N . GLU A 1 90 ? 7.479 1.418 -26.886 1.00 79.31 90 GLU A N 1
ATOM 714 C CA . GLU A 1 90 ? 6.299 1.192 -27.721 1.00 79.31 90 GLU A CA 1
ATOM 715 C C . GLU A 1 90 ? 6.415 -0.155 -28.464 1.00 79.31 90 GLU A C 1
ATOM 717 O O . GLU A 1 90 ? 7.473 -0.514 -28.987 1.00 79.31 90 GLU A O 1
ATOM 722 N N . GLY A 1 91 ? 5.339 -0.948 -28.463 1.00 80.06 91 GLY A N 1
ATOM 723 C CA . GLY A 1 91 ? 5.319 -2.287 -29.068 1.00 80.06 91 GLY A CA 1
ATOM 724 C C . GLY A 1 91 ? 6.012 -3.391 -28.254 1.00 80.06 91 GLY A C 1
ATOM 725 O O . GLY A 1 91 ? 6.071 -4.532 -28.707 1.00 80.06 91 GLY A O 1
ATOM 726 N N . LEU A 1 92 ? 6.520 -3.114 -27.044 1.00 84.50 92 LEU A N 1
ATOM 727 C CA . LEU A 1 92 ? 7.126 -4.147 -26.190 1.00 84.50 92 LEU A CA 1
ATOM 728 C C . LEU A 1 92 ? 6.138 -5.262 -25.824 1.00 84.50 92 LEU A C 1
A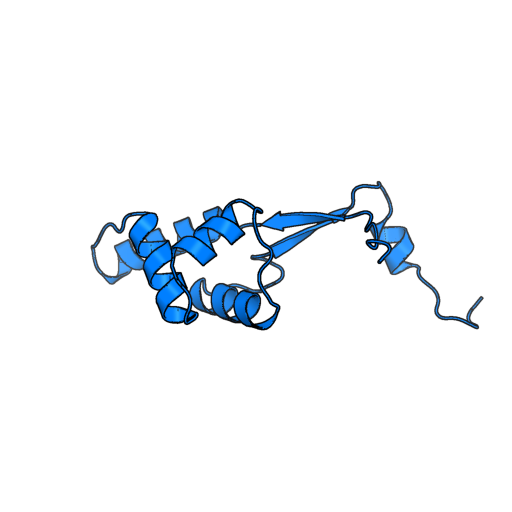TOM 730 O O . LEU A 1 92 ? 6.496 -6.435 -25.889 1.00 84.50 92 LEU A O 1
ATOM 734 N N . MET A 1 93 ? 4.906 -4.900 -25.461 1.00 83.81 93 MET A N 1
ATOM 735 C CA . MET A 1 93 ? 3.872 -5.885 -25.128 1.00 83.81 93 MET A CA 1
ATOM 736 C C . MET A 1 93 ? 3.561 -6.783 -26.331 1.00 83.81 93 MET A C 1
ATOM 738 O O . MET A 1 93 ? 3.553 -7.997 -26.193 1.00 83.81 93 MET A O 1
ATOM 742 N N . GLU A 1 94 ? 3.465 -6.212 -27.535 1.00 84.94 94 GLU A N 1
ATOM 743 C CA . GLU A 1 94 ? 3.259 -6.977 -28.772 1.00 84.94 94 GLU A CA 1
ATOM 744 C C . GLU A 1 94 ? 4.424 -7.939 -29.067 1.00 84.94 94 GLU A C 1
ATOM 746 O O . GLU A 1 94 ? 4.207 -9.075 -29.487 1.00 84.94 94 GLU A O 1
ATOM 751 N N . LYS A 1 95 ? 5.676 -7.531 -28.814 1.00 84.69 95 LYS A N 1
ATOM 752 C CA . LYS A 1 95 ? 6.836 -8.434 -28.937 1.00 84.69 95 LYS A CA 1
ATOM 753 C C . LYS A 1 95 ? 6.759 -9.603 -27.953 1.00 84.69 95 LYS A C 1
ATOM 755 O O . LYS A 1 95 ? 7.164 -10.709 -28.304 1.00 84.69 95 LYS A O 1
ATOM 760 N N . LEU A 1 96 ? 6.286 -9.355 -26.732 1.00 86.06 96 LEU A N 1
ATOM 761 C CA . LEU A 1 96 ? 6.148 -10.383 -25.699 1.00 86.06 96 LEU A CA 1
ATOM 762 C C . LEU A 1 96 ? 4.992 -11.336 -25.989 1.00 86.06 96 LEU A C 1
ATOM 764 O O . LEU A 1 96 ? 5.155 -12.540 -25.817 1.00 86.06 96 LEU A O 1
ATOM 768 N N . ASP A 1 97 ? 3.877 -10.824 -26.497 1.00 87.06 97 ASP A N 1
ATOM 769 C CA . ASP A 1 97 ? 2.734 -11.641 -26.909 1.00 87.06 97 ASP A CA 1
ATOM 770 C C . ASP A 1 97 ? 3.091 -12.561 -28.087 1.00 87.06 97 ASP A C 1
ATOM 772 O O . ASP A 1 97 ? 2.604 -13.686 -28.180 1.00 87.06 97 ASP A O 1
ATOM 776 N N . ASN A 1 98 ? 4.000 -12.113 -28.958 1.00 87.31 98 ASN A N 1
ATOM 777 C CA . ASN A 1 98 ? 4.536 -12.898 -30.070 1.00 87.31 98 ASN A CA 1
ATOM 778 C C . ASN A 1 98 ? 5.783 -13.722 -29.699 1.00 87.31 98 ASN A C 1
ATOM 780 O O . ASN A 1 98 ? 6.446 -14.271 -30.587 1.00 87.31 98 ASN A O 1
ATOM 784 N N . TRP A 1 99 ? 6.138 -13.812 -28.412 1.00 88.44 99 TRP A N 1
ATOM 785 C CA . TRP A 1 99 ? 7.296 -14.586 -27.981 1.00 88.44 99 TRP A CA 1
ATOM 786 C C . TRP A 1 99 ? 7.096 -16.073 -28.281 1.00 88.44 99 TRP A C 1
ATOM 788 O O . TRP A 1 99 ? 6.120 -16.695 -27.856 1.00 88.44 99 TRP A O 1
ATOM 798 N N . LYS A 1 100 ? 8.059 -16.663 -28.995 1.00 85.06 100 LYS A N 1
ATOM 799 C CA . LYS A 1 100 ? 8.080 -18.096 -29.282 1.00 85.06 100 LYS A CA 1
ATOM 800 C C . LYS A 1 100 ? 9.020 -18.822 -28.316 1.00 85.06 100 LYS A C 1
ATOM 802 O O . LYS A 1 100 ? 10.160 -18.382 -28.133 1.00 85.06 100 LYS A O 1
ATOM 807 N N . PRO A 1 101 ? 8.589 -19.951 -27.727 1.00 85.06 101 PRO A N 1
ATOM 808 C CA . PRO A 1 101 ? 9.477 -20.824 -26.977 1.00 85.06 101 PRO A CA 1
ATOM 809 C C . PRO A 1 101 ? 10.634 -21.323 -27.843 1.00 85.06 101 PRO A C 1
ATOM 811 O O . PRO A 1 101 ? 10.525 -21.438 -29.065 1.00 85.06 101 PRO A O 1
ATOM 814 N N . CYS A 1 102 ? 11.737 -21.688 -27.196 1.00 81.50 102 CYS A N 1
ATOM 815 C CA . CYS A 1 102 ? 12.860 -22.318 -27.876 1.00 81.50 102 CYS A CA 1
ATOM 816 C C . CYS A 1 102 ? 12.410 -23.551 -28.685 1.00 81.50 102 CYS A C 1
ATOM 818 O O . CYS A 1 102 ? 11.735 -24.439 -28.168 1.00 81.50 102 CYS A O 1
ATOM 820 N N . GLY A 1 103 ? 12.808 -23.603 -29.960 1.00 70.88 103 GLY A N 1
ATOM 821 C CA . GLY A 1 103 ? 12.507 -24.719 -30.865 1.00 70.88 103 GLY A CA 1
ATOM 822 C C . GLY A 1 103 ? 11.208 -24.588 -31.667 1.00 70.88 103 GLY A C 1
ATOM 823 O O . GLY A 1 103 ? 10.874 -25.511 -32.406 1.00 70.88 103 GLY A O 1
ATOM 824 N N . LEU A 1 104 ? 10.495 -23.467 -31.553 1.00 67.88 104 LEU A N 1
ATOM 825 C CA . LEU A 1 104 ? 9.365 -23.135 -32.417 1.00 67.88 104 LEU A CA 1
ATOM 826 C C . LEU A 1 104 ? 9.758 -21.928 -33.279 1.00 67.88 104 LEU A C 1
ATOM 828 O O . LEU A 1 104 ? 9.762 -20.799 -32.792 1.00 67.88 104 LEU A O 1
ATOM 832 N N . GLU A 1 105 ? 10.154 -22.183 -34.532 1.00 67.62 105 GLU A N 1
ATOM 833 C CA . GLU A 1 105 ? 10.356 -21.129 -35.545 1.00 67.62 105 GLU A CA 1
ATOM 834 C C . GLU A 1 105 ? 9.045 -20.483 -35.999 1.00 67.62 105 GLU A C 1
ATOM 836 O O . GLU A 1 105 ? 7.944 -21.076 -35.884 1.00 67.62 105 GLU A O 1
#

Secondary structure (DSSP, 8-state):
-PPPPPSEEEEE-HHHHHHHHHHHHHHHH-----HHHHHHHHHHHHTS-HHHHHHHHTTSSPPPHHHHHHHHHHTTS-HHHHEEEEESSTTHHHHHHTPPPTT--

Foldseek 3Di:
DDDDDDQKDKDFPLVVLLVVVQVVCCVPPVDRDDSLVSLQVLQVQLVHGSVVVVCCVVVVDPDDPSSLCSSCVSSVHDSCVRMHI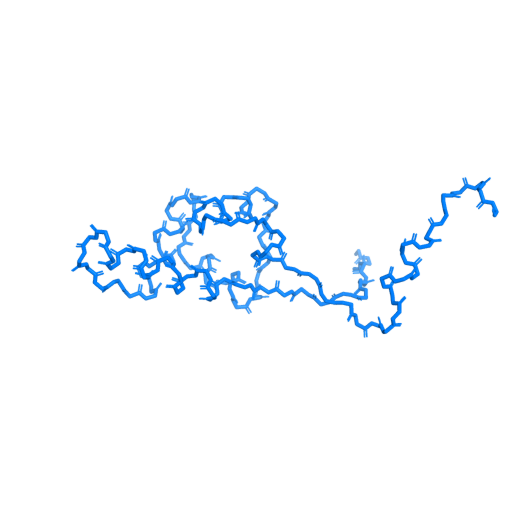DGNDDCPVVCVVPDDPPPDD

Sequence (105 aa):
MAKATFPFTLTNNIDRYADEKRKEIIRKYDITPTWKQIFDDCGNFCGVTGHTIRMIRSGSSNPSVTLAFLMAKYFNTTVDDLFGVSPEEEGLMEKLDNWKPCGLE

Radius of gyration: 17.56 Å; chains: 1; bounding box: 46×35×47 Å

Organism: NCBI:txid59893

InterPro domains:
  IPR001387 Cro/C1-type, helix-turn-helix domain [PS50943] (46-82)
  IPR001387 Cro/C1-type, helix-turn-helix domain [cd00093] (46-82)
  IPR010982 Lambda repressor-like, DNA-binding domain superfamily [G3DSA:1.10.260.40] (40-88)
  IPR010982 Lambda repressor-like, DNA-binding domain superfamily [SSF47413] (44-89)

pLDDT: mean 91.14, std 9.65, range [45.66, 98.5]